Protein AF-A0A4U9UPX4-F1 (afdb_monomer_lite)

Secondary structure (DSSP, 8-state):
--S--TT----SSEEETTEEE-HHHHHHHHSS-HHHHHHHHHHHS------

Radius of gyration: 13.24 Å; chains: 1; bounding box: 30×25×33 Å

InterPro domains:
  IPR009006 Alanine racemase/group IV decarboxylase, C-terminal [G3DSA:2.40.37.10] (2-45)
  IPR009006 Alanine racemase/group IV decarboxylase, C-terminal [SSF50621] (4-50)

Sequence (51 aa):
MKGVTPGDEVVFFGKQGNAEITATEVEDISGALFTEMSILWGATNKRVLVD

Structure (mmCIF, N/CA/C/O backbone):
data_AF-A0A4U9UPX4-F1
#
_entry.id   AF-A0A4U9UPX4-F1
#
loop_
_atom_site.group_PDB
_atom_site.id
_atom_site.type_symbol
_atom_site.label_atom_id
_atom_site.label_alt_id
_atom_site.label_comp_id
_atom_site.label_asym_id
_atom_site.label_entity_id
_atom_site.label_seq_id
_atom_site.pdbx_PDB_ins_code
_atom_site.Cartn_x
_atom_site.Cartn_y
_atom_site.Cartn_z
_atom_site.occupancy
_atom_site.B_iso_or_equiv
_atom_site.auth_seq_id
_atom_site.auth_comp_id
_atom_site.auth_asym_id
_atom_site.auth_atom_id
_atom_site.pdbx_PDB_model_num
ATOM 1 N N . MET A 1 1 ? 0.839 5.075 21.840 1.00 51.91 1 MET A N 1
ATOM 2 C CA . MET A 1 1 ? -0.077 5.308 20.703 1.00 51.91 1 MET A CA 1
ATOM 3 C C . MET A 1 1 ? -1.460 5.557 21.279 1.00 51.91 1 MET A C 1
ATOM 5 O O . MET A 1 1 ? -1.931 4.715 22.031 1.00 51.91 1 MET A O 1
ATOM 9 N N . LYS A 1 2 ? -2.054 6.735 21.063 1.00 72.19 2 LYS A N 1
ATOM 10 C CA . LYS A 1 2 ? -3.439 7.000 21.488 1.00 72.19 2 LYS A CA 1
ATOM 11 C C . LYS A 1 2 ? -4.349 6.705 20.295 1.00 72.19 2 LYS A C 1
ATOM 13 O O . LYS A 1 2 ? -4.076 7.226 19.223 1.00 72.19 2 LYS A O 1
ATOM 18 N N . GLY A 1 3 ? -5.386 5.891 20.491 1.00 86.62 3 GLY A N 1
ATOM 19 C CA . GLY A 1 3 ? -6.412 5.637 19.470 1.00 86.62 3 GLY A CA 1
ATOM 20 C C . GLY A 1 3 ? -6.093 4.555 18.434 1.00 86.62 3 GLY A C 1
ATOM 21 O O . GLY A 1 3 ? -6.747 4.546 17.406 1.00 86.62 3 GLY A O 1
ATOM 22 N N . VAL A 1 4 ? -5.122 3.673 18.692 1.00 94.12 4 VAL A N 1
ATOM 23 C CA . VAL A 1 4 ? -4.875 2.471 17.872 1.00 94.12 4 VAL A CA 1
ATOM 24 C C . VAL A 1 4 ? -5.208 1.246 18.712 1.00 94.12 4 VAL A C 1
ATOM 26 O O . VAL A 1 4 ? -4.723 1.135 19.845 1.00 94.12 4 VAL A O 1
ATOM 29 N N . THR A 1 5 ? -6.021 0.343 18.172 1.00 95.75 5 THR A N 1
ATOM 30 C CA . THR A 1 5 ? -6.434 -0.904 18.818 1.00 95.75 5 THR A CA 1
ATOM 31 C C . THR A 1 5 ? -6.057 -2.135 17.989 1.00 95.75 5 THR A C 1
ATOM 33 O O . THR A 1 5 ? -5.911 -2.052 16.769 1.00 95.75 5 THR A O 1
ATOM 36 N N . PRO A 1 6 ? -5.834 -3.301 18.626 1.00 96.69 6 PRO A N 1
ATOM 37 C CA . PRO A 1 6 ? -5.605 -4.537 17.888 1.00 96.69 6 PRO A CA 1
ATOM 38 C C . PRO A 1 6 ? -6.788 -4.865 16.974 1.00 96.69 6 PRO A C 1
ATOM 40 O O . PRO A 1 6 ? -7.926 -4.915 17.432 1.00 96.69 6 PRO A O 1
ATOM 43 N N . GLY A 1 7 ? -6.495 -5.145 15.705 1.00 95.69 7 GLY A N 1
ATOM 44 C CA . GLY A 1 7 ? -7.510 -5.429 14.690 1.00 95.69 7 GLY A CA 1
ATOM 45 C C . GLY A 1 7 ? -7.922 -4.219 13.852 1.00 95.69 7 GLY A C 1
ATOM 46 O O . GLY A 1 7 ? -8.668 -4.409 12.895 1.00 95.69 7 GLY A O 1
ATOM 47 N N . ASP A 1 8 ? -7.419 -3.018 14.157 1.00 96.56 8 ASP A N 1
ATOM 48 C CA . ASP A 1 8 ? -7.605 -1.854 13.289 1.00 96.56 8 ASP A CA 1
ATOM 49 C C . ASP A 1 8 ? -7.021 -2.115 11.893 1.00 96.56 8 ASP A C 1
ATOM 51 O O . ASP A 1 8 ? -5.956 -2.722 11.737 1.00 96.56 8 ASP A O 1
ATOM 55 N N . GLU A 1 9 ? -7.728 -1.636 10.872 1.00 95.94 9 GLU A N 1
ATOM 56 C CA . GLU A 1 9 ? -7.283 -1.734 9.487 1.00 95.94 9 GLU A CA 1
ATOM 57 C C . GLU A 1 9 ? -6.026 -0.890 9.252 1.00 95.94 9 GLU A C 1
ATOM 59 O O . GLU A 1 9 ? -5.933 0.260 9.688 1.00 95.94 9 GLU A O 1
ATOM 64 N N . VAL A 1 10 ? -5.082 -1.452 8.499 1.00 97.00 10 VAL A N 1
ATOM 65 C CA . VAL A 1 10 ? -3.836 -0.791 8.114 1.00 97.00 10 VAL A CA 1
ATOM 66 C C . VAL A 1 10 ? -3.729 -0.763 6.597 1.00 97.00 10 VAL A C 1
ATOM 68 O O . VAL A 1 10 ? -3.850 -1.796 5.937 1.00 97.00 10 VAL A O 1
ATOM 71 N N . VAL A 1 11 ? -3.445 0.419 6.053 1.00 97.56 11 VAL A N 1
ATOM 72 C CA . VAL A 1 11 ? -3.230 0.632 4.620 1.00 97.56 11 VAL A CA 1
ATOM 73 C C . VAL A 1 11 ? -1.732 0.767 4.349 1.00 97.56 11 VAL A C 1
ATOM 75 O O . VAL A 1 11 ? -1.093 1.688 4.845 1.00 97.56 11 VAL A O 1
ATOM 78 N N . PHE A 1 12 ? -1.172 -0.153 3.556 1.00 97.44 12 PHE A N 1
ATOM 79 C CA . PHE A 1 12 ? 0.231 -0.104 3.106 1.00 97.44 12 PHE A CA 1
ATOM 80 C C . PHE A 1 12 ? 0.420 0.678 1.796 1.00 97.44 12 PHE A C 1
ATOM 82 O O . PHE A 1 12 ? 1.518 1.142 1.511 1.00 97.44 12 PHE A O 1
ATOM 89 N N . PHE A 1 13 ? -0.639 0.817 0.999 1.00 98.06 13 PHE A N 1
ATOM 90 C CA . PHE A 1 13 ? -0.685 1.612 -0.225 1.00 98.06 13 PHE A CA 1
ATOM 91 C C . PHE A 1 13 ? -2.139 2.017 -0.495 1.00 98.06 13 PHE A C 1
ATOM 93 O O . PHE A 1 13 ? -3.030 1.170 -0.402 1.00 98.06 13 PHE A O 1
ATOM 100 N N . GLY A 1 14 ? -2.384 3.286 -0.832 1.00 97.31 14 GLY A N 1
ATOM 101 C CA . GLY A 1 14 ? -3.729 3.832 -1.027 1.00 97.31 14 GLY A CA 1
ATOM 102 C C . GLY A 1 14 ? -4.129 4.837 0.053 1.00 97.31 14 GLY A C 1
ATOM 103 O O . GLY A 1 14 ? -3.277 5.480 0.664 1.00 97.31 14 GLY A O 1
ATOM 104 N N . LYS A 1 15 ? -5.439 5.005 0.264 1.00 98.06 15 LYS A N 1
ATOM 105 C CA . LYS A 1 15 ? -6.012 6.064 1.111 1.00 98.06 15 LYS A CA 1
ATOM 106 C C . LYS A 1 15 ? -6.666 5.505 2.367 1.00 98.06 15 LYS A C 1
ATOM 108 O O . LYS A 1 15 ? -7.370 4.503 2.296 1.00 98.06 15 LYS A O 1
ATOM 113 N N . GLN A 1 16 ? -6.507 6.214 3.483 1.00 97.56 16 GLN A N 1
ATOM 114 C CA . GLN A 1 16 ? -7.259 5.974 4.717 1.00 97.56 16 GLN A CA 1
ATOM 115 C C . GLN A 1 16 ? -7.607 7.316 5.374 1.00 97.56 16 GLN A C 1
ATOM 117 O O . GLN A 1 16 ? -6.729 8.078 5.786 1.00 97.56 16 GLN A O 1
ATOM 122 N N . GLY A 1 17 ? -8.900 7.640 5.447 1.00 95.81 17 GLY A N 1
ATOM 123 C CA . GLY A 1 17 ? -9.350 8.966 5.879 1.00 95.81 17 GLY A CA 1
ATOM 124 C C . GLY A 1 17 ? -8.798 10.071 4.970 1.00 95.81 17 GLY A C 1
ATOM 125 O O . GLY A 1 17 ? -9.038 10.057 3.766 1.00 95.81 17 GLY A O 1
ATOM 126 N N . ASN A 1 18 ? -8.046 11.012 5.548 1.00 97.25 18 ASN A N 1
ATOM 127 C CA . ASN A 1 18 ? -7.417 12.124 4.819 1.00 97.25 18 ASN A CA 1
ATOM 128 C C . ASN A 1 18 ? -5.936 11.873 4.468 1.00 97.25 18 ASN A C 1
ATOM 130 O O . ASN A 1 18 ? -5.272 12.787 3.982 1.00 97.25 18 ASN A O 1
ATOM 134 N N . ALA A 1 19 ? -5.406 10.681 4.756 1.00 97.56 19 ALA A N 1
ATOM 135 C CA . ALA A 1 19 ? -4.028 10.306 4.452 1.00 97.56 19 ALA A CA 1
ATOM 136 C C . ALA A 1 19 ? -3.955 9.420 3.198 1.00 97.56 19 ALA A C 1
ATOM 138 O O . ALA A 1 19 ? -4.895 8.682 2.888 1.00 97.56 19 ALA A O 1
ATOM 139 N N . GLU A 1 20 ? -2.824 9.483 2.497 1.00 98.38 20 GLU A N 1
ATOM 140 C CA . GLU A 1 20 ? -2.538 8.700 1.295 1.00 98.38 20 GLU A CA 1
ATOM 141 C C . GLU A 1 20 ? -1.064 8.291 1.276 1.00 98.38 20 GLU A C 1
ATOM 143 O O . GLU A 1 20 ? -0.197 9.124 1.530 1.00 98.38 20 GLU A O 1
ATOM 148 N N . ILE A 1 21 ? -0.804 7.028 0.936 1.00 98.31 21 ILE A N 1
ATOM 149 C CA . ILE A 1 21 ? 0.525 6.539 0.553 1.00 98.31 21 ILE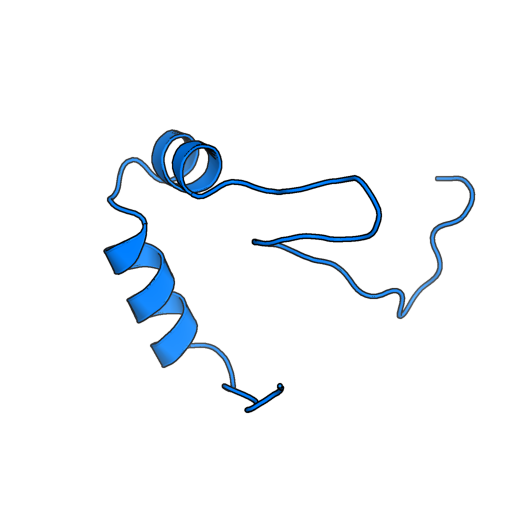 A CA 1
ATOM 150 C C . ILE A 1 21 ? 0.547 6.469 -0.972 1.00 98.31 21 ILE A C 1
ATOM 152 O O . ILE A 1 21 ? -0.241 5.734 -1.578 1.00 98.31 21 ILE A O 1
ATOM 156 N N . THR A 1 22 ? 1.419 7.265 -1.588 1.00 98.44 22 THR A N 1
ATOM 157 C CA . THR A 1 22 ? 1.430 7.476 -3.044 1.00 98.44 22 THR A CA 1
ATOM 158 C C . THR A 1 22 ? 2.299 6.453 -3.774 1.00 98.44 22 THR A C 1
ATOM 160 O O . THR A 1 22 ? 3.182 5.833 -3.186 1.00 98.44 22 THR A O 1
ATOM 163 N N . ALA A 1 23 ? 2.084 6.291 -5.085 1.00 98.00 23 ALA A N 1
ATOM 164 C CA . ALA A 1 23 ? 2.934 5.421 -5.902 1.00 98.00 23 ALA A CA 1
ATOM 165 C C . ALA A 1 23 ? 4.391 5.905 -5.901 1.00 98.00 23 ALA A C 1
ATOM 167 O O . ALA A 1 23 ? 5.289 5.092 -5.727 1.00 98.00 23 ALA A O 1
ATOM 168 N N . THR A 1 24 ? 4.610 7.220 -5.992 1.00 98.19 24 THR A N 1
ATOM 169 C CA . THR A 1 24 ? 5.947 7.829 -5.949 1.00 98.19 24 THR A CA 1
ATOM 170 C C . THR A 1 24 ? 6.687 7.501 -4.655 1.00 98.19 24 THR A C 1
ATOM 172 O O . THR A 1 24 ? 7.849 7.131 -4.705 1.00 98.19 24 THR A O 1
ATOM 175 N N . GLU A 1 25 ? 6.013 7.538 -3.503 1.00 98.38 25 GLU A N 1
ATOM 176 C CA . GLU A 1 25 ? 6.632 7.151 -2.228 1.00 98.38 25 GLU A CA 1
ATOM 177 C C . GLU A 1 25 ? 7.072 5.677 -2.224 1.00 98.38 25 GLU A C 1
ATOM 179 O O . GLU A 1 25 ? 8.173 5.351 -1.778 1.00 98.38 25 GLU A O 1
ATOM 184 N N . VAL A 1 26 ? 6.240 4.775 -2.757 1.00 98.12 26 VA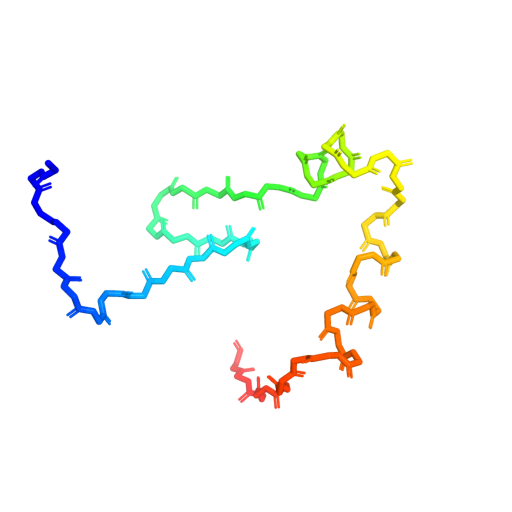L A N 1
ATOM 185 C CA . VAL A 1 26 ? 6.586 3.348 -2.875 1.00 98.12 26 VAL A CA 1
ATOM 186 C C . VAL A 1 26 ? 7.766 3.140 -3.829 1.00 98.12 26 VAL A C 1
ATOM 188 O O . VAL A 1 26 ? 8.642 2.317 -3.555 1.00 98.12 26 VAL A O 1
ATOM 191 N N . GLU A 1 27 ? 7.807 3.876 -4.937 1.00 98.06 27 GLU A N 1
ATOM 192 C CA . GLU A 1 27 ? 8.906 3.842 -5.908 1.00 98.06 27 GLU A CA 1
ATOM 193 C C . GLU A 1 27 ? 10.214 4.351 -5.290 1.00 98.06 27 GLU A C 1
ATOM 195 O O . GLU A 1 27 ? 11.231 3.662 -5.368 1.00 98.06 27 GLU A O 1
ATOM 200 N N . ASP A 1 28 ? 10.173 5.487 -4.588 1.00 98.44 28 ASP A N 1
ATOM 201 C CA . ASP A 1 28 ? 11.332 6.083 -3.915 1.00 98.44 28 ASP A CA 1
ATOM 202 C C . ASP A 1 28 ? 11.931 5.142 -2.853 1.00 98.44 28 ASP A C 1
ATOM 204 O O . ASP A 1 28 ? 13.152 5.058 -2.707 1.00 98.44 28 ASP A O 1
ATOM 208 N N . ILE A 1 29 ? 11.084 4.401 -2.126 1.00 97.94 29 ILE A N 1
ATOM 209 C CA . ILE A 1 29 ? 11.520 3.440 -1.099 1.00 97.94 29 ILE A CA 1
ATOM 210 C C . ILE A 1 29 ? 12.056 2.146 -1.724 1.00 97.94 29 ILE A C 1
ATOM 212 O O . ILE A 1 29 ? 13.047 1.591 -1.245 1.00 97.94 29 ILE A O 1
ATOM 216 N N . SER A 1 30 ? 11.384 1.625 -2.752 1.00 96.62 30 SER A N 1
ATOM 217 C CA . SER A 1 30 ? 11.721 0.321 -3.342 1.00 96.62 30 SER A CA 1
ATOM 218 C C . SER A 1 30 ? 12.857 0.384 -4.366 1.00 96.62 30 SER A C 1
ATOM 220 O O . SER A 1 30 ? 13.528 -0.626 -4.583 1.00 96.62 30 SER A O 1
ATOM 222 N N . GLY A 1 31 ? 13.081 1.542 -4.995 1.0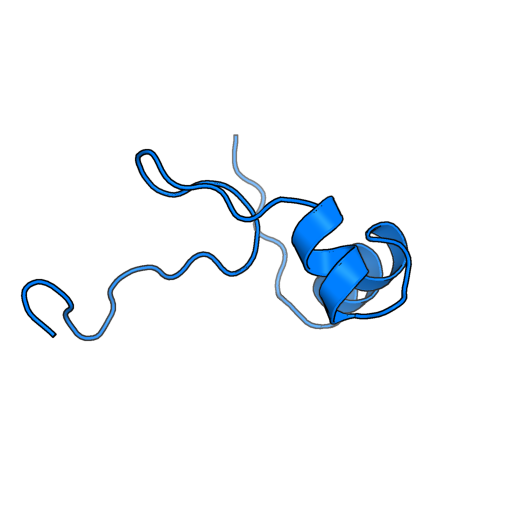0 97.38 31 GLY A N 1
ATOM 223 C CA . GLY A 1 31 ? 14.022 1.707 -6.106 1.00 97.38 31 GLY A CA 1
ATOM 224 C C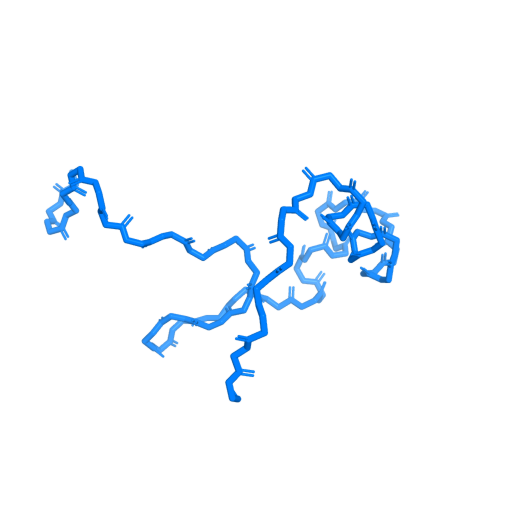 . GLY A 1 31 ? 13.565 1.047 -7.414 1.00 97.38 31 GLY A C 1
ATOM 225 O O . GLY A 1 31 ? 14.378 0.876 -8.322 1.00 97.38 31 GLY A O 1
ATOM 226 N N . ALA A 1 32 ? 12.291 0.659 -7.503 1.00 96.25 32 ALA A N 1
ATOM 227 C CA . ALA A 1 32 ? 11.677 -0.025 -8.638 1.00 96.25 32 ALA A CA 1
ATOM 228 C C . ALA A 1 32 ? 10.378 0.680 -9.053 1.00 96.25 32 ALA A C 1
ATOM 230 O O . ALA A 1 32 ? 9.825 1.472 -8.290 1.00 96.25 32 ALA A O 1
ATOM 231 N N . LEU A 1 33 ? 9.871 0.385 -10.253 1.00 97.00 33 LEU A N 1
ATOM 232 C CA . LEU A 1 33 ? 8.600 0.960 -10.705 1.00 97.00 33 LEU A CA 1
ATOM 233 C C . LEU A 1 33 ? 7.431 0.366 -9.911 1.00 97.00 33 LEU A C 1
ATOM 235 O O . LEU A 1 33 ? 7.398 -0.836 -9.632 1.00 97.00 33 LEU A O 1
ATOM 239 N N . PHE A 1 34 ? 6.393 1.167 -9.650 1.00 97.19 34 PHE A N 1
ATOM 240 C CA . PHE A 1 34 ? 5.230 0.727 -8.872 1.00 97.19 34 PHE A CA 1
ATOM 241 C C . PHE A 1 34 ? 4.551 -0.520 -9.464 1.00 97.19 34 PHE A C 1
ATOM 243 O O . PHE A 1 34 ? 4.028 -1.372 -8.743 1.00 97.19 34 PHE A O 1
ATOM 250 N N . THR A 1 35 ? 4.598 -0.669 -10.792 1.00 97.44 35 THR A N 1
ATOM 251 C CA . THR A 1 35 ? 4.045 -1.844 -11.480 1.00 97.44 35 THR A CA 1
ATOM 252 C C . THR A 1 35 ? 4.686 -3.143 -10.982 1.00 97.44 35 THR A C 1
ATOM 254 O O . THR A 1 35 ? 3.965 -4.113 -10.745 1.00 97.44 35 THR A O 1
ATOM 257 N N . GLU A 1 36 ? 6.001 -3.158 -10.748 1.00 97.81 36 GLU A N 1
ATOM 258 C CA . GLU A 1 36 ? 6.721 -4.331 -10.236 1.00 97.81 36 GLU A CA 1
ATOM 259 C C . GLU A 1 36 ? 6.203 -4.727 -8.848 1.00 97.81 36 GLU A C 1
ATOM 261 O O . GLU A 1 36 ? 5.865 -5.891 -8.612 1.00 97.81 36 GLU A O 1
ATOM 266 N N . MET A 1 37 ? 6.023 -3.739 -7.968 1.00 97.38 37 MET A N 1
ATOM 267 C CA . MET A 1 37 ? 5.453 -3.944 -6.634 1.00 97.38 37 MET A CA 1
ATOM 268 C C . MET A 1 37 ? 4.015 -4.468 -6.703 1.00 97.38 37 MET A C 1
ATOM 270 O O . MET A 1 37 ? 3.682 -5.454 -6.043 1.00 97.38 37 MET A O 1
ATOM 274 N N . SER A 1 38 ? 3.173 -3.881 -7.560 1.00 96.69 38 SER A N 1
ATOM 275 C CA . SER A 1 38 ? 1.776 -4.307 -7.716 1.00 96.69 38 SER A CA 1
ATOM 276 C C . SER A 1 38 ? 1.639 -5.751 -8.230 1.00 96.69 38 SER A C 1
ATOM 278 O O . SER A 1 38 ? 0.730 -6.476 -7.812 1.00 96.69 38 SER A O 1
ATOM 280 N N . ILE A 1 39 ? 2.568 -6.204 -9.085 1.00 98.19 39 ILE A N 1
ATOM 281 C CA . ILE A 1 39 ? 2.625 -7.587 -9.580 1.00 98.19 39 ILE A CA 1
ATOM 282 C C . ILE A 1 39 ? 3.009 -8.535 -8.443 1.00 98.19 39 ILE A C 1
ATOM 284 O O . ILE A 1 39 ? 2.318 -9.534 -8.225 1.00 98.19 39 ILE A O 1
ATOM 288 N N . LEU A 1 40 ? 4.074 -8.218 -7.697 1.00 97.75 40 LEU A N 1
ATOM 289 C CA . LEU A 1 40 ? 4.529 -9.043 -6.574 1.00 97.75 40 LEU A CA 1
ATOM 290 C C . LEU A 1 40 ? 3.452 -9.160 -5.492 1.00 97.75 40 LEU A C 1
ATOM 292 O O . LEU A 1 40 ? 3.180 -10.265 -5.015 1.00 97.75 40 LEU A O 1
ATOM 296 N N . TRP A 1 41 ? 2.776 -8.061 -5.146 1.00 97.94 41 TRP A N 1
ATOM 297 C CA . TRP A 1 41 ? 1.656 -8.092 -4.204 1.00 97.94 41 TRP A CA 1
ATOM 298 C C . TRP A 1 41 ? 0.490 -8.923 -4.729 1.00 97.94 41 TRP A C 1
ATOM 300 O O . TRP A 1 41 ? -0.049 -9.734 -3.979 1.00 97.94 41 TRP A O 1
ATOM 310 N N . GLY A 1 42 ? 0.145 -8.789 -6.012 1.00 98.12 42 GLY A N 1
ATOM 311 C CA . GLY A 1 42 ? -0.897 -9.595 -6.646 1.00 98.12 42 GLY A CA 1
ATOM 312 C C . GLY A 1 42 ? -0.591 -11.097 -6.680 1.00 98.12 42 GLY A C 1
ATOM 313 O O . GLY A 1 42 ? -1.527 -11.893 -6.660 1.00 98.12 42 GLY A O 1
ATOM 314 N N . ALA A 1 43 ? 0.689 -11.480 -6.715 1.00 98.12 43 ALA A N 1
ATOM 315 C CA . ALA A 1 43 ? 1.135 -12.874 -6.686 1.00 98.12 43 ALA A CA 1
ATOM 316 C C . ALA A 1 43 ? 1.198 -13.468 -5.268 1.00 98.12 43 ALA A C 1
ATOM 318 O O . ALA A 1 43 ? 1.084 -14.682 -5.107 1.00 98.12 43 ALA A O 1
ATOM 319 N N . THR A 1 44 ? 1.395 -12.631 -4.246 1.00 98.12 44 THR A N 1
ATOM 320 C CA . THR A 1 44 ? 1.674 -13.071 -2.865 1.00 98.12 44 THR A CA 1
ATOM 321 C C . THR A 1 44 ? 0.548 -12.784 -1.875 1.00 98.12 44 THR A C 1
ATOM 323 O O . THR A 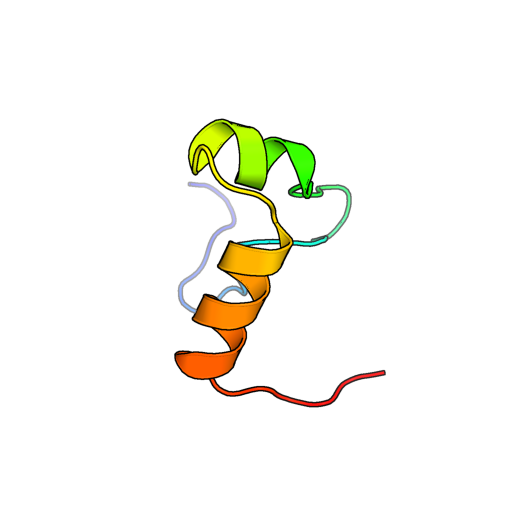1 44 ? 0.564 -13.323 -0.771 1.00 98.12 44 THR A O 1
ATOM 326 N N . ASN A 1 45 ? -0.454 -11.988 -2.260 1.00 98.25 45 ASN A N 1
ATOM 327 C CA . ASN A 1 45 ? -1.588 -11.627 -1.414 1.00 98.25 45 ASN A CA 1
ATOM 328 C C . ASN A 1 45 ? -2.915 -11.976 -2.091 1.00 98.25 45 ASN A C 1
ATOM 330 O O . ASN A 1 45 ? -3.073 -11.890 -3.311 1.00 98.25 45 ASN A O 1
ATOM 334 N N . LYS A 1 46 ? -3.909 -12.350 -1.279 1.00 97.88 46 LYS A N 1
ATOM 335 C CA . LYS A 1 46 ? -5.262 -12.631 -1.764 1.00 97.88 46 LYS A CA 1
ATOM 336 C C . LYS A 1 46 ? -5.888 -11.350 -2.321 1.00 97.88 46 LYS A C 1
ATOM 338 O O . LYS A 1 46 ? -6.048 -10.372 -1.600 1.00 97.88 46 LYS A O 1
ATOM 343 N N . ARG A 1 47 ? -6.321 -11.393 -3.582 1.00 97.69 47 ARG A N 1
ATOM 344 C CA . ARG A 1 47 ? -7.089 -10.313 -4.214 1.00 97.69 47 ARG A CA 1
ATOM 345 C C . ARG A 1 47 ? -8.565 -10.471 -3.858 1.00 97.69 47 ARG A C 1
ATOM 347 O O . ARG A 1 47 ? -9.134 -11.547 -4.042 1.00 97.69 47 ARG A O 1
ATOM 354 N N . VAL A 1 48 ? -9.171 -9.405 -3.353 1.00 97.62 48 VAL A N 1
ATOM 355 C CA . VAL A 1 48 ? -10.606 -9.330 -3.060 1.00 97.62 48 VAL A CA 1
ATOM 356 C C . VAL A 1 48 ? -11.178 -8.222 -3.935 1.00 97.62 48 VAL A C 1
ATOM 358 O O . VAL A 1 48 ? -10.676 -7.104 -3.899 1.00 97.62 48 VAL A O 1
ATOM 361 N N . LEU A 1 49 ? -12.161 -8.553 -4.775 1.00 96.69 49 LEU A N 1
ATOM 362 C CA . LEU A 1 49 ? -12.855 -7.568 -5.603 1.00 96.69 49 LEU A CA 1
ATOM 363 C C . LEU A 1 49 ? -13.761 -6.719 -4.703 1.00 96.69 49 LEU A C 1
ATOM 365 O O . LEU A 1 49 ? -14.536 -7.273 -3.924 1.00 96.69 49 LEU A O 1
ATOM 369 N N . VAL A 1 50 ? -13.637 -5.404 -4.829 1.00 94.31 50 VAL A N 1
ATOM 370 C CA . VAL A 1 50 ? -14.437 -4.371 -4.159 1.00 94.31 50 VAL A CA 1
ATOM 371 C C . VAL A 1 50 ? -14.805 -3.307 -5.201 1.00 94.31 50 VAL A C 1
ATOM 373 O O . VAL A 1 50 ? -14.242 -3.335 -6.299 1.00 94.31 50 VAL A O 1
ATOM 376 N N . ASP A 1 51 ? -15.756 -2.433 -4.878 1.00 75.81 51 ASP A N 1
ATOM 377 C CA . ASP A 1 51 ? -16.296 -1.411 -5.791 1.00 75.81 51 ASP A CA 1
ATOM 378 C C . ASP A 1 51 ? -15.329 -0.248 -6.077 1.00 75.81 51 ASP A C 1
ATOM 380 O O . ASP A 1 51 ? -14.600 0.174 -5.147 1.00 75.81 51 ASP A O 1
#

Foldseek 3Di:
DPPD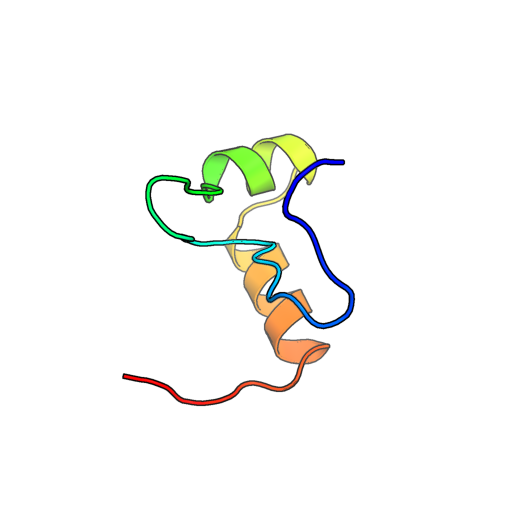DPPDDDDPAADDDPDGDDQVNVCVVPVDHSVVVVVVCPVVDDDDDDD

Organism: Serratia fonticola (NCBI:txid47917)

pLDDT: mean 95.33, std 7.82, range [51.91, 98.44]